Protein AF-A0AAW6JQ11-F1 (afdb_monomer_lite)

Secondary structure (DSSP, 8-state):
---HHHHHHHHHHHHHHHHTTTTTTS-HHHHHHHHHHHHHHHHHHH---HHHHHTTTHHHHTB-TTT--B-S-EETTEETTT-

Foldseek 3Di:
DAPLVLLQVLLVVVVVCVVVCVCVPPDLVRLLVVLLVVLCCCCVPRVHQQCSNCQVPCCVNCAQSPPRDRHNCDDNSHHPVGD

Structure (mmCIF, N/CA/C/O backbone):
data_AF-A0AAW6JQ11-F1
#
_entry.id   AF-A0AAW6JQ11-F1
#
loop_
_atom_site.group_PDB
_atom_site.id
_atom_site.type_symbol
_atom_site.label_atom_id
_atom_site.label_alt_id
_atom_site.label_comp_id
_atom_site.label_asym_id
_atom_site.label_entity_id
_atom_site.label_seq_id
_atom_site.pdbx_PDB_ins_code
_atom_site.Cartn_x
_atom_site.Cartn_y
_atom_site.Cartn_z
_atom_site.occupancy
_atom_site.B_iso_or_equiv
_atom_site.auth_seq_id
_atom_site.auth_comp_id
_atom_site.auth_asym_id
_atom_site.auth_atom_id
_atom_site.pdbx_PDB_model_num
ATOM 1 N N . MET A 1 1 ? 15.251 -7.475 -12.478 1.00 65.88 1 MET A N 1
ATOM 2 C CA . MET A 1 1 ? 15.224 -8.503 -11.415 1.00 65.88 1 MET A CA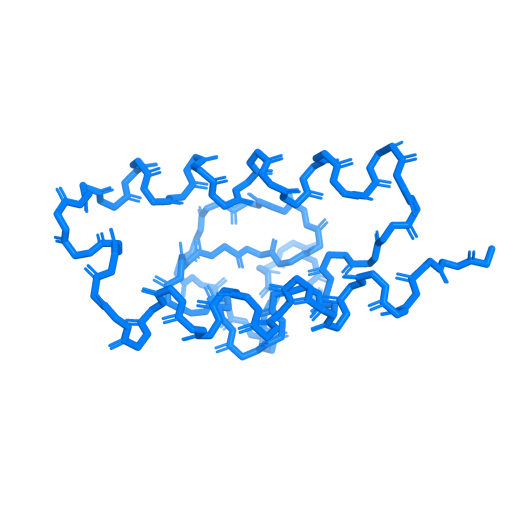 1
ATOM 3 C C . MET A 1 1 ? 14.826 -7.727 -10.190 1.00 65.88 1 MET A C 1
ATOM 5 O O . MET A 1 1 ? 15.610 -6.855 -9.851 1.00 65.88 1 MET A O 1
ATOM 9 N N . SER A 1 2 ? 13.657 -7.979 -9.598 1.00 82.75 2 SER A N 1
ATOM 10 C CA . SER A 1 2 ? 13.225 -7.167 -8.460 1.00 82.75 2 SER A CA 1
ATOM 11 C C . SER A 1 2 ? 14.077 -7.426 -7.223 1.00 82.75 2 SER A C 1
ATOM 13 O O . SER A 1 2 ? 14.626 -8.515 -7.025 1.00 82.75 2 SER A O 1
ATOM 15 N N . ASN A 1 3 ? 14.171 -6.415 -6.374 1.00 94.56 3 ASN A N 1
ATOM 16 C CA . ASN A 1 3 ? 14.850 -6.457 -5.093 1.00 94.56 3 ASN A CA 1
ATOM 17 C C . ASN A 1 3 ? 13.984 -7.161 -4.035 1.00 94.56 3 ASN A C 1
ATOM 19 O O . ASN A 1 3 ? 13.345 -6.541 -3.181 1.00 94.56 3 ASN A O 1
ATOM 23 N N . HIS A 1 4 ? 13.965 -8.490 -4.092 1.00 96.25 4 HIS A N 1
ATOM 24 C CA . HIS A 1 4 ? 13.213 -9.325 -3.152 1.00 96.25 4 HIS A CA 1
ATOM 25 C C . HIS A 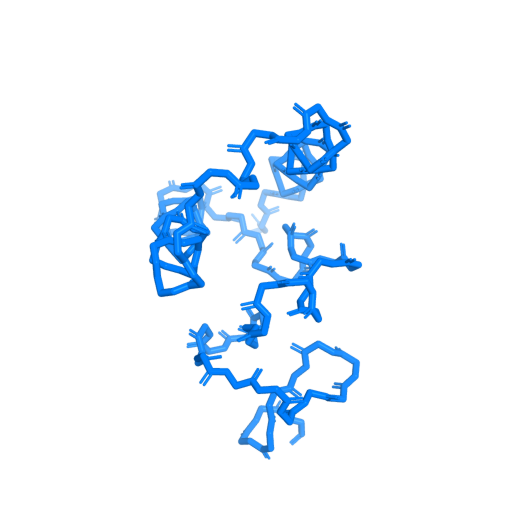1 4 ? 13.703 -9.167 -1.707 1.00 96.25 4 HIS A C 1
ATOM 27 O O . HIS A 1 4 ? 12.908 -9.038 -0.782 1.00 96.25 4 HIS A O 1
ATOM 33 N N . SER A 1 5 ? 15.023 -9.097 -1.502 1.00 97.56 5 SER A N 1
ATOM 34 C CA . SER A 1 5 ? 15.608 -8.920 -0.168 1.00 97.56 5 SER A CA 1
ATOM 35 C C . SER A 1 5 ? 15.159 -7.613 0.492 1.00 97.56 5 SER A C 1
ATOM 37 O O . SER A 1 5 ? 14.828 -7.610 1.676 1.00 97.56 5 SER A O 1
ATOM 39 N N . GLY A 1 6 ? 15.118 -6.511 -0.266 1.00 97.94 6 GLY A N 1
ATOM 40 C CA . GLY A 1 6 ? 14.575 -5.236 0.206 1.00 97.94 6 GLY A CA 1
ATOM 41 C C . GLY A 1 6 ? 13.088 -5.335 0.539 1.00 97.94 6 GLY A C 1
ATOM 42 O O . GLY A 1 6 ? 12.652 -4.854 1.584 1.00 97.94 6 GLY A O 1
ATOM 43 N N . SER A 1 7 ? 12.334 -6.042 -0.300 1.00 98.25 7 SER A N 1
ATOM 44 C CA . SER A 1 7 ? 10.896 -6.244 -0.113 1.00 98.25 7 SER A CA 1
ATOM 45 C C . SER A 1 7 ? 10.577 -7.007 1.179 1.00 98.25 7 SER A C 1
ATOM 47 O O . SER A 1 7 ? 9.763 -6.540 1.975 1.00 98.25 7 SER A O 1
ATOM 49 N N . TYR A 1 8 ? 11.271 -8.119 1.448 1.00 98.31 8 TYR A N 1
ATOM 50 C CA . TYR A 1 8 ? 11.090 -8.890 2.685 1.00 98.31 8 TYR A CA 1
ATOM 51 C C . TYR A 1 8 ? 11.552 -8.130 3.932 1.00 98.31 8 TYR A C 1
ATOM 53 O O . TYR A 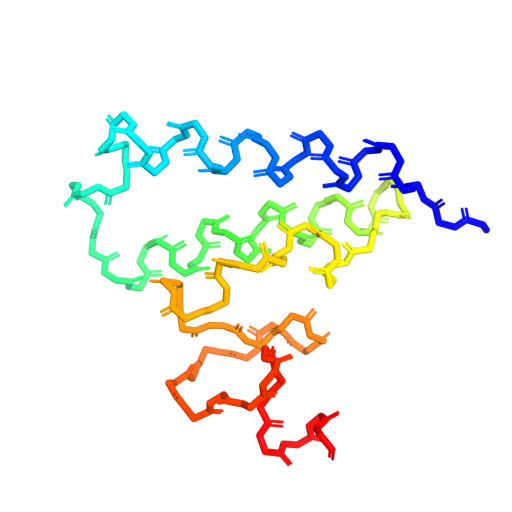1 8 ? 10.873 -8.164 4.954 1.00 98.31 8 TYR A O 1
ATOM 61 N N . MET A 1 9 ? 12.659 -7.386 3.851 1.00 98.50 9 MET A N 1
ATOM 62 C CA . MET A 1 9 ? 13.110 -6.545 4.965 1.00 98.50 9 MET A CA 1
ATOM 63 C C . MET A 1 9 ? 12.066 -5.480 5.331 1.00 98.50 9 MET A C 1
ATOM 65 O O . MET A 1 9 ? 11.814 -5.229 6.509 1.00 98.50 9 MET A O 1
ATOM 69 N N . LEU A 1 10 ? 11.441 -4.853 4.328 1.00 98.50 10 LEU A N 1
ATOM 70 C CA . LEU A 1 10 ? 10.374 -3.877 4.545 1.00 98.50 10 LEU A CA 1
ATOM 71 C C . LEU A 1 10 ? 9.119 -4.525 5.134 1.00 98.50 10 LEU A C 1
ATOM 73 O O . LEU A 1 10 ? 8.511 -3.939 6.028 1.00 98.50 10 LEU A O 1
ATOM 77 N N . ASN A 1 11 ? 8.759 -5.730 4.690 1.00 98.62 11 ASN A N 1
ATOM 78 C CA . ASN A 1 11 ? 7.670 -6.498 5.289 1.00 98.62 11 ASN A CA 1
ATOM 79 C C . ASN A 1 11 ? 7.920 -6.771 6.787 1.00 98.62 11 ASN A C 1
ATOM 81 O O . ASN A 1 11 ? 7.073 -6.468 7.632 1.00 98.62 11 ASN A O 1
ATOM 85 N N . GLU A 1 12 ? 9.122 -7.234 7.148 1.00 98.69 12 GLU A N 1
ATOM 86 C CA . GLU A 1 12 ? 9.509 -7.438 8.550 1.00 98.69 12 GLU A CA 1
ATOM 87 C C . GLU A 1 12 ? 9.473 -6.131 9.357 1.00 98.69 12 GLU A C 1
ATOM 89 O O . GLU A 1 12 ? 8.976 -6.105 10.487 1.00 98.69 12 GLU A O 1
ATOM 94 N N . LEU A 1 13 ? 9.944 -5.020 8.778 1.00 98.50 13 LEU A N 1
ATOM 95 C CA . LEU A 1 13 ? 9.877 -3.702 9.409 1.00 98.50 13 LEU A CA 1
ATOM 96 C C . LEU A 1 13 ? 8.426 -3.284 9.688 1.00 98.50 13 LEU A C 1
ATOM 98 O O . LEU A 1 13 ? 8.123 -2.833 10.794 1.00 98.50 13 LEU A O 1
ATOM 102 N N . ILE A 1 14 ? 7.520 -3.454 8.721 1.00 98.38 14 ILE A N 1
ATOM 103 C CA . ILE A 1 14 ? 6.088 -3.164 8.886 1.00 98.38 14 ILE A CA 1
ATOM 104 C C . ILE A 1 14 ? 5.499 -4.024 10.008 1.00 98.38 14 ILE A C 1
ATOM 106 O O . ILE A 1 14 ? 4.813 -3.492 10.884 1.00 98.38 14 ILE A O 1
ATOM 110 N N . THR A 1 15 ? 5.824 -5.318 10.038 1.00 98.50 15 THR A N 1
ATOM 111 C CA . THR A 1 15 ? 5.419 -6.232 11.116 1.00 98.50 15 THR A CA 1
ATOM 112 C C . THR A 1 15 ? 5.871 -5.722 12.487 1.00 98.50 15 THR A C 1
ATOM 114 O O . THR A 1 15 ? 5.073 -5.692 13.427 1.00 98.50 15 THR A O 1
ATOM 117 N N . ILE A 1 16 ? 7.127 -5.279 12.614 1.00 98.62 16 ILE A N 1
ATOM 118 C CA . ILE A 1 16 ? 7.661 -4.716 13.863 1.00 98.62 16 ILE A CA 1
ATOM 119 C C . ILE A 1 16 ? 6.884 -3.455 14.258 1.00 98.62 16 ILE A C 1
ATOM 121 O O . ILE A 1 16 ? 6.439 -3.347 15.396 1.00 98.62 16 ILE A O 1
ATOM 125 N N . LEU A 1 17 ? 6.662 -2.523 13.331 1.00 98.06 17 LEU A N 1
ATOM 126 C CA . LEU A 1 17 ? 5.950 -1.272 13.610 1.00 98.06 17 LEU A CA 1
ATOM 127 C C . LEU A 1 17 ? 4.489 -1.499 14.031 1.00 98.06 17 LEU A C 1
ATOM 129 O O . LEU A 1 17 ? 3.993 -0.802 14.918 1.00 98.06 17 LEU A O 1
ATOM 133 N N . ILE A 1 18 ? 3.801 -2.473 13.425 1.00 97.31 18 ILE A N 1
ATOM 134 C CA . ILE A 1 18 ? 2.449 -2.877 13.838 1.00 97.31 18 ILE A CA 1
ATOM 135 C C . ILE A 1 18 ? 2.486 -3.479 15.246 1.00 97.31 18 ILE A C 1
ATOM 137 O O . ILE A 1 18 ? 1.682 -3.088 16.091 1.00 97.31 18 ILE A O 1
ATOM 141 N N . ARG A 1 19 ? 3.431 -4.389 15.521 1.00 97.94 19 ARG A N 1
ATOM 142 C CA . ARG A 1 19 ? 3.588 -5.028 16.838 1.00 97.94 19 ARG A CA 1
ATOM 143 C C . ARG A 1 19 ? 3.849 -4.013 17.950 1.00 97.94 19 ARG A C 1
ATOM 145 O O . ARG A 1 19 ? 3.314 -4.164 19.041 1.00 97.94 19 ARG A O 1
ATOM 152 N N . GLU A 1 20 ? 4.643 -2.984 17.674 1.00 98.19 20 GLU A N 1
ATOM 153 C CA . GLU A 1 20 ? 4.952 -1.911 18.628 1.00 98.19 20 GLU A CA 1
ATOM 154 C C . GLU A 1 20 ? 3.894 -0.792 18.638 1.00 98.19 20 GLU A C 1
ATOM 156 O O . GLU A 1 20 ? 4.155 0.301 19.139 1.00 98.19 20 GLU A O 1
ATOM 161 N N . HIS A 1 21 ? 2.706 -1.023 18.066 1.00 96.69 21 HIS A N 1
ATOM 162 C CA . HIS A 1 21 ? 1.586 -0.075 18.069 1.00 96.69 21 HIS A CA 1
ATOM 163 C C . HIS A 1 21 ? 1.905 1.295 17.436 1.00 96.69 21 HIS A C 1
ATOM 165 O O . HIS A 1 21 ? 1.185 2.272 17.651 1.00 96.69 21 HIS A O 1
ATOM 171 N N . CYS A 1 22 ? 2.947 1.395 16.599 1.00 96.62 22 CYS A N 1
ATOM 172 C CA . CYS A 1 22 ? 3.403 2.671 16.028 1.00 96.62 22 CYS A CA 1
ATOM 173 C C . CYS A 1 22 ? 2.336 3.333 15.144 1.00 96.62 22 CYS A C 1
ATOM 175 O O . CYS A 1 22 ? 2.281 4.557 15.022 1.00 96.62 22 CYS A O 1
ATOM 177 N N . PHE A 1 23 ? 1.460 2.529 14.540 1.00 95.81 23 PHE A N 1
ATOM 178 C CA . PHE A 1 23 ? 0.371 3.026 13.713 1.00 95.81 23 PHE A CA 1
ATOM 179 C C . PHE A 1 23 ? -0.875 3.411 14.519 1.00 95.81 23 PHE A C 1
ATOM 181 O O . PHE A 1 23 ? -1.732 4.098 13.974 1.00 95.81 23 PHE A O 1
ATOM 188 N N . ASP A 1 24 ? -1.036 3.006 15.779 1.00 94.50 24 ASP A N 1
ATOM 189 C CA . ASP A 1 24 ? -2.322 3.101 16.495 1.00 94.50 24 ASP A CA 1
ATOM 190 C C . ASP A 1 24 ? -2.775 4.539 16.770 1.00 94.50 24 ASP A C 1
ATOM 192 O O . ASP A 1 24 ? -3.970 4.813 16.868 1.00 94.50 24 ASP A O 1
ATOM 196 N N . HIS A 1 25 ? -1.835 5.481 16.788 1.00 94.50 25 HIS A N 1
ATOM 197 C CA . HIS A 1 25 ? -2.111 6.908 16.955 1.00 94.50 25 HIS A CA 1
ATOM 198 C C . HIS A 1 25 ? -2.485 7.629 15.651 1.00 94.50 25 HIS A C 1
ATOM 200 O O . HIS A 1 25 ? -2.858 8.804 15.672 1.00 94.50 25 HIS A O 1
ATOM 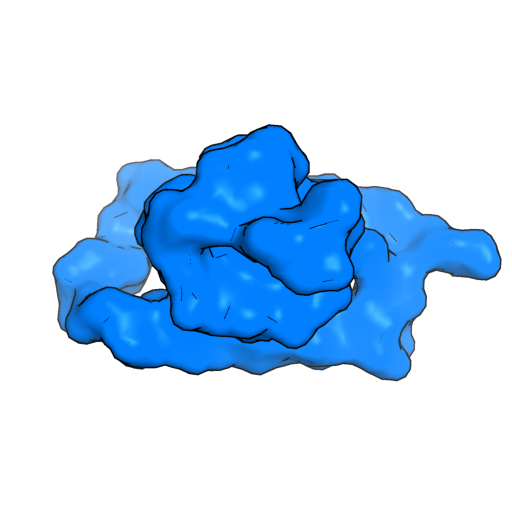206 N N . LEU A 1 26 ? -2.374 6.956 14.504 1.00 96.81 26 LEU A N 1
ATOM 207 C CA . LEU A 1 26 ? -2.697 7.530 13.205 1.00 96.81 26 LEU A CA 1
ATOM 208 C C . LEU A 1 26 ? -4.150 7.231 12.831 1.00 96.81 26 LEU A C 1
ATOM 210 O O . LEU A 1 26 ? -4.627 6.101 12.928 1.00 96.81 26 LEU A O 1
ATOM 214 N N . ALA A 1 27 ? -4.845 8.245 12.314 1.00 97.19 27 ALA A N 1
ATOM 215 C CA . ALA A 1 27 ? -6.109 8.024 11.622 1.00 97.19 27 ALA A CA 1
ATOM 216 C C . ALA A 1 27 ? -5.889 7.101 10.412 1.00 97.19 27 ALA A C 1
ATOM 218 O O . ALA A 1 27 ? -4.828 7.137 9.786 1.00 97.19 27 ALA A O 1
ATOM 219 N N . LYS A 1 28 ? -6.907 6.314 10.052 1.00 95.88 28 LYS A N 1
ATOM 220 C CA . LYS A 1 28 ? -6.859 5.342 8.948 1.00 95.88 28 LYS A CA 1
ATOM 221 C C . LYS A 1 28 ? -6.256 5.908 7.658 1.00 95.88 28 LYS A C 1
ATOM 223 O O . LYS A 1 28 ? -5.312 5.334 7.129 1.00 95.88 28 LYS A O 1
ATOM 228 N N . GLU A 1 29 ? -6.732 7.069 7.212 1.00 96.81 29 GLU A N 1
ATOM 229 C CA . GLU A 1 29 ? -6.222 7.737 6.007 1.00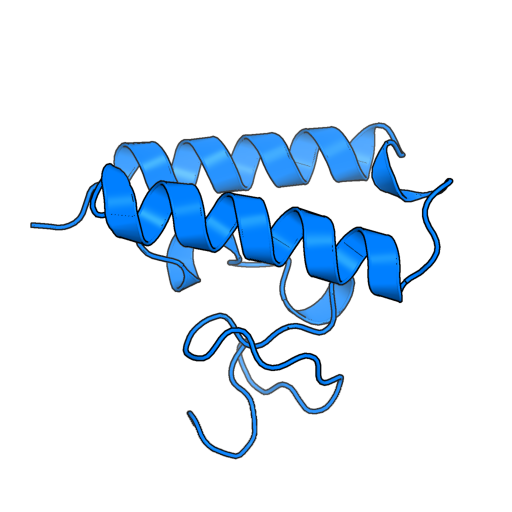 96.81 29 GLU A CA 1
ATOM 230 C C . GLU A 1 29 ? -4.722 8.055 6.109 1.00 96.81 29 GLU A C 1
ATOM 232 O O . GLU A 1 29 ? -3.974 7.855 5.157 1.00 96.81 29 GLU A O 1
ATOM 237 N N . LYS A 1 30 ? -4.245 8.477 7.288 1.00 97.69 30 LYS A N 1
ATOM 238 C CA . LYS A 1 30 ? -2.817 8.734 7.513 1.00 97.69 30 LYS A CA 1
ATOM 239 C C . LYS A 1 30 ? -1.988 7.451 7.480 1.00 97.69 30 LYS A C 1
ATOM 241 O O . LYS A 1 30 ? -0.903 7.478 6.912 1.00 97.69 30 LYS A O 1
ATOM 246 N N . LYS A 1 31 ? -2.484 6.341 8.046 1.00 97.19 31 LYS A N 1
ATOM 247 C CA . LYS A 1 31 ? -1.817 5.026 7.945 1.00 97.19 31 LYS A CA 1
ATOM 248 C C . LYS A 1 31 ? -1.687 4.597 6.482 1.00 97.19 31 LYS A C 1
ATOM 250 O O . LYS A 1 31 ? -0.614 4.185 6.059 1.00 97.19 31 LYS A O 1
ATOM 255 N N . GLN A 1 32 ? -2.772 4.745 5.722 1.00 97.94 32 GLN A N 1
ATOM 256 C CA . GLN A 1 32 ? -2.836 4.408 4.302 1.00 97.94 32 GLN A CA 1
ATOM 257 C C . GLN A 1 32 ? -1.890 5.258 3.453 1.00 97.94 32 GLN A C 1
ATOM 259 O O . GLN A 1 32 ? -1.176 4.714 2.620 1.00 97.94 32 GLN A O 1
ATOM 264 N N . ASN A 1 33 ? -1.851 6.573 3.674 1.00 98.12 33 ASN A N 1
ATOM 265 C CA . ASN A 1 33 ? -0.934 7.459 2.954 1.00 98.12 33 ASN A CA 1
ATOM 266 C C . ASN A 1 33 ? 0.526 7.122 3.275 1.00 98.12 33 ASN A C 1
ATOM 268 O O . ASN A 1 33 ? 1.341 7.019 2.366 1.00 98.12 33 ASN A O 1
ATOM 272 N N . LEU A 1 34 ? 0.839 6.884 4.554 1.00 97.94 34 LEU A N 1
ATOM 273 C CA . LEU A 1 34 ? 2.191 6.539 4.984 1.00 97.94 34 LEU A CA 1
ATOM 274 C C . LEU A 1 34 ? 2.682 5.236 4.339 1.00 97.94 34 LEU A C 1
ATOM 276 O O . LEU A 1 34 ? 3.784 5.198 3.799 1.00 97.94 34 LEU A O 1
ATOM 280 N N . ILE A 1 35 ? 1.875 4.170 4.370 1.00 97.88 35 ILE A N 1
ATOM 281 C CA . ILE A 1 35 ? 2.288 2.894 3.774 1.00 97.88 35 ILE A CA 1
ATOM 282 C C . ILE A 1 35 ? 2.370 2.980 2.244 1.00 97.88 35 ILE A C 1
ATOM 284 O O . ILE A 1 35 ? 3.276 2.408 1.647 1.00 97.88 35 ILE A O 1
ATOM 288 N N . GLU A 1 36 ? 1.471 3.736 1.607 1.00 98.25 36 GLU A N 1
ATOM 289 C CA . GLU A 1 36 ? 1.506 3.993 0.166 1.00 98.25 36 GLU A CA 1
ATOM 290 C C . GLU A 1 36 ? 2.807 4.699 -0.244 1.00 98.25 36 GLU A C 1
ATOM 292 O O . GLU A 1 36 ? 3.429 4.302 -1.228 1.00 98.25 36 GLU A O 1
ATOM 297 N N . GLU A 1 37 ? 3.238 5.710 0.516 1.00 98.19 37 GLU A N 1
ATOM 298 C CA . GLU A 1 37 ? 4.494 6.431 0.280 1.00 98.19 37 GLU A CA 1
ATOM 299 C C . GLU A 1 37 ? 5.718 5.518 0.428 1.00 98.19 37 GLU A C 1
ATOM 301 O O . GLU A 1 37 ? 6.579 5.520 -0.451 1.00 98.19 37 GLU A O 1
ATOM 306 N N . ILE A 1 38 ? 5.770 4.691 1.479 1.00 97.88 38 ILE A N 1
ATOM 307 C CA . ILE A 1 38 ? 6.858 3.720 1.696 1.00 97.88 38 ILE A CA 1
ATOM 308 C C . ILE A 1 38 ? 6.945 2.733 0.527 1.00 97.88 38 ILE A C 1
ATOM 310 O O . ILE A 1 38 ? 8.026 2.499 -0.014 1.00 97.88 38 ILE A O 1
ATOM 314 N N . VAL A 1 39 ? 5.808 2.161 0.121 1.00 97.88 39 VAL A N 1
ATOM 315 C CA . VAL A 1 39 ? 5.765 1.155 -0.948 1.00 97.88 39 VAL A CA 1
ATOM 316 C C . VAL A 1 39 ? 6.131 1.768 -2.298 1.00 97.88 39 VAL A C 1
ATOM 318 O O . VAL A 1 39 ? 6.862 1.142 -3.062 1.00 97.88 39 VAL A O 1
ATOM 321 N N . LYS A 1 40 ? 5.661 2.987 -2.597 1.00 97.88 40 LYS A N 1
ATOM 322 C CA . LYS A 1 40 ? 6.045 3.707 -3.819 1.00 97.88 40 LYS A CA 1
ATOM 323 C C . LYS A 1 40 ? 7.537 3.993 -3.851 1.00 97.88 40 LYS A C 1
ATOM 325 O O . LYS A 1 40 ? 8.165 3.671 -4.847 1.00 97.88 40 LYS A O 1
ATOM 330 N N . LEU A 1 41 ? 8.100 4.516 -2.761 1.00 98.19 41 LEU A N 1
ATOM 331 C CA . LEU A 1 41 ? 9.532 4.791 -2.669 1.00 98.19 41 LEU A CA 1
ATOM 332 C C . LEU A 1 41 ? 10.356 3.528 -2.956 1.00 98.19 41 LEU A C 1
ATOM 334 O O . LEU A 1 41 ? 11.191 3.532 -3.851 1.00 98.19 41 LEU A O 1
ATOM 338 N N . ALA A 1 42 ? 10.069 2.427 -2.258 1.00 97.69 42 ALA A N 1
ATOM 339 C CA . ALA A 1 42 ? 10.815 1.180 -2.417 1.00 97.69 42 ALA A CA 1
ATOM 340 C C . ALA A 1 42 ? 10.658 0.554 -3.813 1.00 97.69 42 ALA A C 1
ATOM 342 O O . ALA A 1 42 ? 11.603 -0.008 -4.365 1.00 97.69 42 ALA A O 1
ATOM 343 N N . ARG A 1 43 ? 9.455 0.617 -4.393 1.00 96.38 43 ARG A N 1
ATOM 344 C CA . ARG A 1 43 ? 9.199 0.077 -5.732 1.00 96.38 43 ARG A CA 1
ATOM 345 C C . ARG A 1 43 ? 9.869 0.917 -6.814 1.00 96.38 43 ARG A C 1
ATOM 347 O O . ARG A 1 43 ? 10.457 0.357 -7.732 1.00 96.38 43 ARG A O 1
ATOM 354 N N . ASP A 1 44 ? 9.742 2.235 -6.721 1.00 96.62 44 ASP A N 1
ATOM 355 C CA . ASP A 1 44 ? 10.120 3.145 -7.796 1.00 96.62 44 ASP A CA 1
ATOM 356 C C . ASP A 1 44 ? 11.636 3.446 -7.772 1.00 96.62 44 ASP A C 1
ATOM 358 O O . ASP A 1 44 ? 12.233 3.583 -8.839 1.00 96.62 44 ASP A O 1
ATOM 362 N N . GLU A 1 45 ? 12.275 3.469 -6.593 1.00 97.00 45 GLU A N 1
ATOM 363 C CA . GLU A 1 45 ? 13.715 3.756 -6.449 1.00 97.00 45 GLU A CA 1
ATOM 364 C C . GLU A 1 45 ? 14.589 2.495 -6.317 1.00 97.00 45 GLU A C 1
ATOM 366 O O . GLU A 1 45 ? 15.719 2.475 -6.806 1.00 97.00 45 GLU A O 1
ATOM 371 N N . ASP A 1 46 ? 14.077 1.430 -5.688 1.00 96.88 46 ASP A N 1
ATOM 372 C CA . ASP A 1 46 ? 14.869 0.243 -5.323 1.00 96.88 46 ASP A CA 1
ATOM 373 C C . ASP A 1 46 ? 14.401 -1.055 -6.012 1.00 96.88 46 ASP A C 1
ATOM 375 O O . ASP A 1 46 ? 14.858 -2.138 -5.640 1.00 96.88 46 ASP A O 1
ATOM 379 N N . ASP A 1 47 ? 13.497 -0.973 -7.000 1.00 96.81 47 ASP A N 1
ATOM 380 C CA . ASP A 1 47 ? 12.907 -2.117 -7.730 1.00 96.81 47 ASP A CA 1
ATOM 381 C C . ASP A 1 47 ? 12.309 -3.184 -6.785 1.00 96.81 47 ASP A C 1
ATOM 383 O O . ASP A 1 47 ? 12.371 -4.387 -7.047 1.00 96.81 47 ASP A O 1
ATOM 387 N N . CYS A 1 48 ? 11.769 -2.770 -5.632 1.00 98.00 48 CYS A N 1
ATOM 388 C CA . CYS A 1 48 ? 11.105 -3.681 -4.697 1.00 98.00 48 CYS A CA 1
ATOM 389 C C . CYS A 1 48 ? 9.703 -4.085 -5.188 1.00 98.00 48 CYS A C 1
ATOM 391 O O . CYS A 1 48 ? 9.019 -3.349 -5.901 1.00 98.00 48 CYS A O 1
ATOM 393 N N . ASN A 1 49 ? 9.230 -5.255 -4.760 1.00 97.44 49 ASN A N 1
ATOM 394 C CA . ASN A 1 49 ? 7.914 -5.778 -5.098 1.00 97.44 49 ASN A CA 1
ATOM 395 C C . ASN A 1 49 ? 6.882 -5.388 -4.030 1.00 97.44 49 ASN A C 1
ATOM 397 O O . ASN A 1 49 ? 6.979 -5.780 -2.869 1.00 97.44 49 ASN A O 1
ATOM 401 N N . SER A 1 50 ? 5.845 -4.653 -4.426 1.00 97.12 50 SER A N 1
ATOM 402 C CA . SER A 1 50 ? 4.793 -4.210 -3.506 1.00 97.12 50 SER A CA 1
ATOM 403 C C . SER A 1 50 ? 3.971 -5.353 -2.902 1.00 97.12 50 SER A C 1
ATOM 405 O O . SER A 1 50 ? 3.515 -5.225 -1.770 1.00 97.12 50 SER A O 1
ATOM 407 N N . GLY A 1 51 ? 3.798 -6.459 -3.631 1.00 96.31 51 GLY A N 1
ATOM 408 C CA . GLY A 1 51 ? 3.156 -7.676 -3.135 1.00 96.31 51 GLY A CA 1
ATOM 409 C C . GLY A 1 51 ? 3.921 -8.291 -1.973 1.00 96.31 51 GLY A C 1
ATOM 410 O O . GLY A 1 51 ? 3.326 -8.555 -0.937 1.00 96.31 51 GLY A O 1
ATOM 411 N N . GLU A 1 52 ? 5.238 -8.424 -2.113 1.00 98.00 52 GLU A N 1
ATOM 412 C CA . GLU A 1 52 ? 6.116 -8.939 -1.054 1.00 98.00 52 GLU A CA 1
ATOM 413 C C . GLU A 1 52 ? 6.190 -7.988 0.144 1.00 98.00 52 GLU A C 1
ATOM 415 O O . GLU A 1 52 ? 6.127 -8.431 1.285 1.00 98.00 52 GLU A O 1
ATOM 420 N N . ILE A 1 53 ? 6.250 -6.671 -0.091 1.00 98.31 53 ILE A N 1
ATOM 421 C CA . ILE A 1 53 ? 6.239 -5.682 0.999 1.00 98.31 53 ILE A CA 1
ATOM 422 C C . ILE A 1 53 ? 4.938 -5.778 1.816 1.00 98.31 53 ILE A C 1
ATOM 424 O O . ILE A 1 53 ? 4.967 -5.683 3.042 1.00 98.31 53 ILE A O 1
ATOM 428 N N . LEU A 1 54 ? 3.791 -5.959 1.154 1.00 97.81 54 LEU A N 1
ATOM 429 C CA . LEU A 1 54 ? 2.462 -5.908 1.777 1.00 97.81 54 LEU A CA 1
ATOM 430 C C . LEU A 1 54 ? 1.865 -7.282 2.114 1.00 97.81 54 LEU A C 1
ATOM 432 O O . LEU A 1 54 ? 0.720 -7.349 2.578 1.00 97.81 54 LEU A O 1
ATOM 436 N N . GLU A 1 55 ? 2.599 -8.371 1.893 1.00 96.38 55 GLU A N 1
ATOM 437 C CA . GLU A 1 55 ? 2.139 -9.721 2.207 1.00 96.38 55 GLU A CA 1
ATOM 438 C C . GLU A 1 55 ? 1.745 -9.822 3.690 1.00 96.38 55 GLU A C 1
ATOM 440 O O . GLU A 1 55 ? 2.485 -9.413 4.582 1.00 96.38 55 GLU A O 1
ATOM 445 N N . GLY A 1 56 ? 0.523 -10.293 3.964 1.00 95.88 56 GLY A N 1
ATOM 446 C CA . GLY A 1 56 ? -0.028 -10.361 5.325 1.00 95.88 56 GLY A CA 1
ATOM 447 C C . GLY A 1 56 ? -0.430 -9.016 5.955 1.00 95.88 56 GLY A C 1
ATOM 448 O O . GLY A 1 56 ? -0.884 -8.996 7.099 1.00 95.88 56 GLY A O 1
ATOM 449 N N . HIS A 1 57 ? -0.301 -7.892 5.241 1.00 97.19 57 HIS A N 1
ATOM 450 C CA . HIS A 1 57 ? -0.583 -6.545 5.765 1.00 97.19 57 HIS A CA 1
ATOM 451 C C . HIS A 1 57 ? -1.658 -5.770 4.991 1.00 97.19 57 HIS A C 1
ATOM 453 O O . HIS A 1 57 ? -2.138 -4.742 5.473 1.00 97.19 57 HIS A O 1
ATOM 459 N N . THR A 1 58 ? -2.066 -6.251 3.816 1.00 95.88 58 THR A N 1
ATOM 460 C CA . THR A 1 58 ? -3.067 -5.587 2.962 1.00 95.88 58 THR A CA 1
ATOM 461 C C . THR A 1 58 ? -4.394 -5.323 3.672 1.00 95.88 58 THR A C 1
ATOM 463 O O . THR A 1 58 ? -4.902 -4.211 3.566 1.00 95.88 58 THR A O 1
ATOM 466 N N . ASP A 1 59 ? -4.906 -6.269 4.464 1.00 95.12 59 ASP A N 1
ATOM 467 C CA . ASP A 1 59 ? -6.148 -6.095 5.234 1.00 95.12 59 ASP A CA 1
ATOM 468 C C . ASP A 1 59 ? -6.005 -5.070 6.370 1.00 95.12 59 ASP A C 1
ATOM 470 O O . ASP A 1 59 ? -6.925 -4.294 6.623 1.00 95.12 59 ASP A O 1
ATOM 474 N N . TYR A 1 60 ? -4.842 -5.013 7.035 1.00 96.44 60 TYR A N 1
ATOM 475 C CA . TYR A 1 60 ? -4.584 -4.048 8.116 1.00 96.44 60 TYR A CA 1
ATOM 476 C C . TYR A 1 60 ? -4.611 -2.605 7.599 1.00 96.44 60 TYR A C 1
ATOM 478 O O . TYR A 1 60 ? -5.148 -1.706 8.251 1.00 96.44 60 TYR A O 1
ATOM 486 N N . PHE A 1 61 ? -4.030 -2.380 6.419 1.00 97.31 61 PHE A N 1
ATOM 487 C CA . PHE A 1 61 ? -4.014 -1.067 5.781 1.00 97.31 61 PHE A CA 1
ATOM 488 C C . PHE A 1 61 ? -5.211 -0.827 4.859 1.00 97.31 61 PHE A C 1
ATOM 490 O O . PHE A 1 61 ? -5.423 0.311 4.444 1.00 97.31 61 PHE A O 1
ATOM 497 N N . GLU A 1 62 ? -6.003 -1.854 4.549 1.00 97.69 62 GLU A N 1
ATOM 498 C CA . GLU A 1 62 ? -7.037 -1.825 3.513 1.00 97.69 62 GLU A CA 1
ATOM 499 C C . GLU A 1 62 ? -6.498 -1.228 2.201 1.00 97.69 62 GLU A C 1
ATOM 501 O O . GLU A 1 62 ? -6.965 -0.192 1.710 1.00 97.69 62 GLU A O 1
ATOM 506 N N . ILE A 1 63 ? -5.437 -1.841 1.670 1.00 97.50 63 ILE A N 1
ATOM 507 C CA . ILE A 1 63 ? -4.768 -1.395 0.448 1.00 97.50 63 ILE A CA 1
ATOM 508 C C . ILE A 1 63 ? -4.454 -2.578 -0.472 1.00 97.50 63 ILE A C 1
ATOM 510 O O . ILE A 1 63 ? -3.965 -3.618 -0.039 1.00 97.50 63 ILE A O 1
ATOM 514 N N . CYS A 1 64 ? -4.720 -2.413 -1.766 1.00 97.69 64 CYS A N 1
ATOM 515 C CA . CYS A 1 64 ? -4.347 -3.391 -2.786 1.00 97.69 64 CYS A CA 1
ATOM 516 C C . CYS A 1 64 ? -2.840 -3.345 -3.034 1.00 97.69 64 CYS A C 1
ATOM 518 O O . CYS A 1 64 ? -2.322 -2.284 -3.378 1.00 97.69 64 CYS A O 1
ATOM 520 N N . TYR A 1 65 ? -2.133 -4.473 -2.969 1.00 95.06 65 TYR A N 1
ATOM 521 C CA . TYR A 1 65 ? -0.685 -4.438 -3.190 1.00 95.06 65 TYR A CA 1
ATOM 522 C C . TYR A 1 65 ? -0.287 -4.167 -4.647 1.00 95.06 65 TYR A C 1
ATOM 524 O O . TYR A 1 65 ? 0.834 -3.743 -4.902 1.00 95.06 65 TYR A O 1
ATOM 532 N N . CYS A 1 66 ? -1.173 -4.396 -5.624 1.00 94.69 66 CYS A N 1
ATOM 533 C CA . CY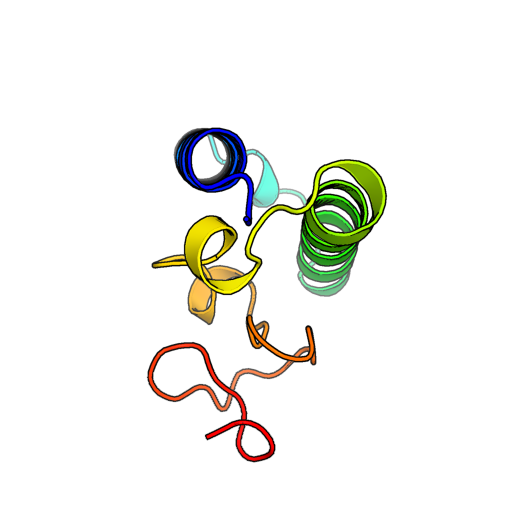S A 1 66 ? -0.856 -4.199 -7.042 1.00 94.69 66 CYS A CA 1
ATOM 534 C C . CYS A 1 66 ? -0.979 -2.725 -7.455 1.00 94.69 66 CYS A C 1
ATOM 536 O O . CYS A 1 66 ? -0.017 -2.119 -7.924 1.00 94.69 66 CYS A O 1
ATOM 538 N N . CYS A 1 67 ? -2.160 -2.129 -7.261 1.00 96.38 67 CYS A N 1
ATOM 539 C CA . CYS A 1 67 ? -2.440 -0.755 -7.692 1.00 96.38 67 CYS A CA 1
ATOM 540 C C . CYS A 1 67 ? -2.407 0.281 -6.562 1.00 96.38 67 CYS A C 1
ATOM 542 O O . CYS A 1 67 ? -2.621 1.461 -6.831 1.00 96.38 67 CYS A O 1
ATOM 544 N N . LEU A 1 68 ? -2.173 -0.141 -5.314 1.00 97.12 68 LEU A N 1
ATOM 545 C CA . LEU A 1 68 ? -2.183 0.712 -4.117 1.00 97.12 68 LEU A CA 1
ATOM 546 C C . LEU A 1 68 ? -3.519 1.435 -3.874 1.00 97.12 68 LEU A C 1
ATOM 548 O O . LEU A 1 68 ? -3.589 2.415 -3.136 1.00 97.12 68 LEU A O 1
ATOM 552 N N . ALA A 1 69 ? -4.608 0.950 -4.480 1.00 97.44 69 ALA A N 1
ATOM 553 C CA . ALA A 1 69 ? -5.940 1.473 -4.216 1.00 97.44 69 ALA A CA 1
ATOM 554 C C . ALA A 1 69 ? -6.345 1.193 -2.763 1.00 97.44 69 ALA A C 1
ATOM 556 O O . ALA A 1 69 ? -6.246 0.057 -2.298 1.00 97.44 69 ALA A O 1
ATOM 557 N N . LYS A 1 70 ? -6.846 2.229 -2.084 1.00 97.38 70 LYS A N 1
ATOM 558 C CA . LYS A 1 70 ? -7.392 2.167 -0.721 1.00 97.38 70 LYS A CA 1
ATOM 559 C C . LYS A 1 70 ? -8.782 1.539 -0.779 1.00 97.38 70 LYS A C 1
ATOM 561 O O . LYS A 1 70 ? -9.700 2.140 -1.335 1.00 97.38 70 LYS A O 1
ATOM 566 N N . THR A 1 71 ? -8.923 0.320 -0.274 1.00 96.62 71 THR A N 1
ATOM 567 C CA . THR A 1 71 ? -10.163 -0.463 -0.319 1.00 96.62 71 THR A CA 1
ATOM 568 C C . THR A 1 71 ? -10.144 -1.572 0.725 1.00 96.62 71 THR A C 1
ATOM 570 O O . THR A 1 71 ? -9.106 -2.180 0.965 1.00 96.62 71 THR A O 1
ATOM 573 N N . ASN A 1 72 ? -11.307 -1.872 1.296 1.00 94.88 72 ASN A N 1
ATOM 574 C CA . ASN A 1 72 ? -11.525 -3.044 2.146 1.00 94.88 72 ASN A CA 1
ATOM 575 C C . ASN A 1 72 ? -12.034 -4.271 1.371 1.00 94.88 72 ASN A C 1
ATOM 577 O O . ASN A 1 72 ? -12.106 -5.356 1.935 1.00 94.88 72 ASN A O 1
ATOM 581 N N . ASP A 1 73 ? -12.407 -4.107 0.099 1.00 96.50 73 ASP A N 1
ATOM 582 C CA . ASP A 1 73 ? -12.743 -5.214 -0.800 1.00 96.50 73 ASP A CA 1
ATOM 583 C C . ASP A 1 73 ? -11.450 -5.783 -1.396 1.00 96.50 73 ASP A C 1
ATOM 585 O O . ASP A 1 73 ? -10.978 -5.326 -2.447 1.00 96.50 73 ASP A O 1
ATOM 589 N N . LEU A 1 74 ? -10.838 -6.702 -0.645 1.00 96.62 74 LEU A N 1
ATOM 590 C CA . LEU A 1 74 ? -9.586 -7.369 -0.978 1.00 96.62 74 LEU A CA 1
ATOM 591 C C . LEU A 1 74 ? -9.778 -8.886 -0.994 1.00 96.62 74 LEU A C 1
ATOM 593 O O . LEU A 1 74 ? -10.347 -9.473 -0.077 1.00 96.62 74 LEU A O 1
ATOM 597 N N . GLU A 1 75 ? -9.245 -9.527 -2.029 1.00 95.62 75 GLU A N 1
ATOM 598 C CA . GLU A 1 75 ? -9.130 -10.979 -2.132 1.00 95.62 75 GLU A CA 1
ATOM 599 C C . GLU A 1 75 ? -7.668 -11.316 -2.401 1.00 95.62 75 GLU A C 1
ATOM 601 O O . GLU A 1 75 ? -7.080 -10.826 -3.366 1.00 95.62 75 GLU A O 1
ATOM 606 N N . SER A 1 76 ? -7.047 -12.083 -1.499 1.00 93.44 76 SER A N 1
ATOM 607 C CA . SER A 1 76 ? -5.607 -12.375 -1.549 1.00 93.44 76 SER A CA 1
ATOM 608 C C . SER A 1 76 ? -4.744 -11.113 -1.728 1.00 93.44 76 SER A C 1
ATOM 610 O O . SER A 1 76 ? -3.763 -11.135 -2.464 1.00 93.44 76 SER A O 1
ATOM 612 N N . GLY A 1 77 ? -5.126 -9.999 -1.088 1.00 94.25 77 GLY A N 1
ATOM 613 C CA . GLY A 1 77 ? -4.422 -8.710 -1.148 1.00 94.25 77 GLY A CA 1
ATOM 614 C C . GLY A 1 77 ? -4.636 -7.877 -2.421 1.00 94.25 77 GLY A C 1
ATOM 615 O O . GLY A 1 77 ? -4.012 -6.822 -2.574 1.00 94.25 77 GLY A O 1
ATOM 616 N N . LEU A 1 78 ? -5.521 -8.307 -3.324 1.00 96.50 78 LEU A N 1
ATOM 617 C CA . LEU A 1 78 ? -5.861 -7.609 -4.564 1.00 96.50 78 LEU A CA 1
ATOM 618 C C . LEU A 1 78 ? -7.270 -7.020 -4.499 1.00 96.50 78 LEU A C 1
ATOM 620 O O . LEU A 1 78 ? -8.201 -7.654 -4.013 1.00 96.50 78 LEU A O 1
ATOM 624 N N . CYS A 1 79 ? -7.446 -5.814 -5.039 1.00 97.19 79 CYS A N 1
ATOM 625 C CA . CYS A 1 79 ? -8.779 -5.241 -5.227 1.00 97.19 79 CYS A CA 1
ATOM 626 C C . CYS A 1 79 ? -9.506 -5.876 -6.420 1.00 97.19 79 CYS A C 1
ATOM 628 O O . CYS A 1 79 ? -8.880 -6.472 -7.298 1.00 97.19 79 CYS A O 1
ATOM 630 N N . LEU A 1 80 ? -10.813 -5.613 -6.531 1.00 96.94 80 LEU A N 1
ATOM 631 C CA . LEU A 1 80 ? -11.671 -6.045 -7.646 1.00 96.94 80 LEU A CA 1
ATOM 632 C C . LEU A 1 80 ? -11.072 -5.820 -9.049 1.00 96.94 80 LEU A C 1
ATOM 634 O O . LEU A 1 80 ? -11.363 -6.587 -9.957 1.00 96.94 80 LEU A O 1
ATOM 638 N N . LYS A 1 81 ? -10.277 -4.759 -9.244 1.00 97.12 81 LYS A N 1
ATOM 639 C CA . LYS A 1 81 ? -9.682 -4.421 -10.550 1.00 97.12 81 LYS A CA 1
ATOM 640 C C . LYS A 1 81 ? -8.397 -5.187 -10.867 1.00 97.12 81 LYS A C 1
ATOM 642 O O . LYS A 1 81 ? -7.988 -5.185 -12.023 1.00 97.12 81 LYS A O 1
ATOM 647 N N . CYS A 1 82 ? -7.724 -5.722 -9.852 1.00 95.88 82 CYS A N 1
ATOM 648 C CA . CYS A 1 82 ? -6.404 -6.336 -9.988 1.00 95.88 82 CYS A CA 1
ATOM 649 C C . CYS A 1 82 ? -6.419 -7.858 -9.823 1.00 95.88 82 CYS A C 1
ATOM 651 O O . CYS A 1 82 ? -5.402 -8.475 -10.130 1.00 95.88 82 CYS A O 1
ATOM 653 N N . ARG A 1 83 ? -7.519 -8.431 -9.322 1.00 90.75 83 ARG A N 1
ATOM 654 C CA . ARG A 1 83 ? -7.754 -9.879 -9.308 1.00 90.75 83 ARG A CA 1
ATOM 655 C C . ARG A 1 83 ? -8.189 -10.407 -10.673 1.00 90.75 83 ARG A C 1
ATOM 657 O O . ARG A 1 83 ? -8.828 -9.632 -11.422 1.00 90.75 83 ARG A O 1
#

Radius of gyration: 11.97 Å; chains: 1; bounding box: 28×21×30 Å

pLDDT: mean 96.42, std 3.95, range [65.88, 98.69]

Sequence (83 aa):
MSNHSGSYMLNELITILIREHCFDHLAKEKKQNLIEEIVKLARDEDDCNSGEILEGHTDYFEICYCCLAKTNDLESGLCLKCR